Protein AF-A0AAQ4EH30-F1 (afdb_monomer_lite)

InterPro domains:
  IPR012674 Calycin [G3DSA:2.40.128.20] (1-151)
  IPR012674 Calycin [SSF50814] (2-138)

Organism: Amblyomma americanum (NCBI:txid6943)

Sequence (152 aa):
MWYVVQRTASLYNDSLSCTSYNVRHKDGVVYEVELDYMDKITLLYLALFMIACSPGRKSMVKKILRIVEDSDHPAQFYFADQDDQRVATSFLGTDYKNWNVVYGYIFGGVPAYGVGSRTPVLDLKYLEEANQVLKKNDVYGTMQNCPPRQTK

pLDDT: mean 74.12, std 14.38, range [33.09, 94.56]

Structure (mmCIF, N/CA/C/O backbone):
data_AF-A0AAQ4EH30-F1
#
_entry.id   AF-A0AAQ4EH30-F1
#
loop_
_atom_site.group_PDB
_atom_site.id
_atom_site.type_symbol
_atom_site.label_atom_id
_atom_site.label_alt_id
_atom_site.label_comp_id
_atom_site.label_asym_id
_atom_site.label_entity_id
_atom_site.label_seq_id
_atom_site.pdbx_PDB_ins_code
_atom_site.Cartn_x
_atom_site.Cartn_y
_atom_site.Cartn_z
_atom_site.occupancy
_atom_site.B_iso_or_equiv
_atom_site.auth_seq_id
_atom_site.auth_comp_id
_atom_site.auth_asym_id
_atom_site.auth_atom_id
_atom_site.pdbx_PDB_model_num
ATOM 1 N N . MET A 1 1 ? -8.034 6.401 7.115 1.00 85.12 1 MET A N 1
ATOM 2 C CA . MET A 1 1 ? -6.776 6.859 6.491 1.00 85.12 1 MET A CA 1
ATOM 3 C C . MET A 1 1 ? -5.697 5.792 6.618 1.00 85.12 1 MET A C 1
ATOM 5 O O . MET A 1 1 ? -5.664 5.087 7.625 1.00 85.12 1 MET A O 1
ATOM 9 N N . TRP A 1 2 ? -4.875 5.670 5.583 1.00 88.38 2 TRP A N 1
ATOM 10 C CA . TRP A 1 2 ? -3.744 4.760 5.433 1.00 88.38 2 TRP A CA 1
ATOM 11 C C . TRP A 1 2 ? -2.593 5.504 4.745 1.00 88.38 2 TRP A C 1
ATOM 13 O O . TRP A 1 2 ? -2.836 6.407 3.950 1.00 88.38 2 TRP A O 1
ATOM 23 N N . TYR A 1 3 ? -1.356 5.120 5.032 1.00 86.38 3 TYR A N 1
ATOM 24 C CA . TYR A 1 3 ? -0.126 5.691 4.487 1.00 86.38 3 TYR A CA 1
ATOM 25 C C . TYR A 1 3 ? 0.614 4.626 3.696 1.00 86.38 3 TYR A C 1
ATOM 27 O O . TYR A 1 3 ? 0.855 3.547 4.229 1.00 86.38 3 TYR A O 1
ATOM 35 N N . VAL A 1 4 ? 1.009 4.921 2.460 1.00 86.88 4 VAL A N 1
ATOM 36 C CA . VAL A 1 4 ? 1.903 4.043 1.699 1.00 86.88 4 VAL A CA 1
ATOM 37 C C . VAL A 1 4 ? 3.318 4.294 2.202 1.00 86.88 4 VAL A C 1
ATOM 39 O O . VAL A 1 4 ? 3.939 5.305 1.871 1.00 86.88 4 VAL A O 1
ATOM 42 N N . VAL A 1 5 ? 3.808 3.401 3.059 1.00 85.44 5 VAL A N 1
ATOM 43 C CA . VAL A 1 5 ? 5.124 3.549 3.696 1.00 85.44 5 VAL A CA 1
ATOM 44 C C . VAL A 1 5 ? 6.240 2.977 2.835 1.00 85.44 5 VAL A C 1
ATOM 46 O O . VAL A 1 5 ? 7.372 3.441 2.933 1.00 85.44 5 VAL A O 1
ATOM 49 N N . GLN A 1 6 ? 5.910 2.006 1.983 1.00 86.56 6 GLN A N 1
ATOM 50 C CA . GLN A 1 6 ? 6.846 1.263 1.151 1.00 86.56 6 GLN A CA 1
ATOM 51 C C . GLN A 1 6 ? 6.187 0.853 -0.166 1.00 86.56 6 GLN A C 1
ATOM 53 O O . GLN A 1 6 ? 4.992 0.553 -0.190 1.00 86.56 6 GLN A O 1
ATOM 58 N N . ARG A 1 7 ? 6.966 0.819 -1.253 1.00 85.19 7 ARG A N 1
ATOM 59 C CA . ARG A 1 7 ? 6.549 0.250 -2.543 1.00 85.19 7 ARG A CA 1
ATOM 60 C C . ARG A 1 7 ? 7.729 -0.248 -3.377 1.00 85.19 7 ARG A C 1
ATOM 62 O O . ARG A 1 7 ? 8.851 0.222 -3.179 1.00 85.19 7 ARG A O 1
ATOM 69 N N . THR A 1 8 ? 7.461 -1.156 -4.316 1.00 84.94 8 THR A N 1
ATOM 70 C CA . THR A 1 8 ? 8.464 -1.697 -5.257 1.00 84.94 8 THR A CA 1
ATOM 71 C C . THR A 1 8 ? 8.574 -0.898 -6.551 1.00 84.94 8 THR A C 1
ATOM 73 O O . THR A 1 8 ? 9.665 -0.755 -7.091 1.00 84.94 8 THR A O 1
ATOM 76 N N . ALA A 1 9 ? 7.457 -0.370 -7.045 1.00 79.44 9 ALA A N 1
ATOM 77 C CA . ALA A 1 9 ? 7.382 0.410 -8.272 1.00 79.44 9 ALA A CA 1
ATOM 78 C C . ALA A 1 9 ? 6.319 1.504 -8.135 1.00 79.44 9 ALA A C 1
ATOM 80 O O . ALA A 1 9 ? 5.427 1.432 -7.281 1.00 79.44 9 ALA A O 1
ATOM 81 N N . SER A 1 10 ? 6.414 2.538 -8.965 1.00 74.19 10 SER A N 1
ATOM 82 C CA . SER A 1 10 ? 5.361 3.541 -9.072 1.00 74.19 10 SER A CA 1
ATOM 83 C C . SER A 1 10 ? 4.201 2.965 -9.881 1.00 74.19 10 SER A C 1
ATOM 85 O O . SER A 1 10 ? 4.397 2.502 -10.998 1.00 74.19 10 SER A O 1
ATOM 87 N N . LEU A 1 11 ? 2.986 3.010 -9.329 1.00 67.31 11 LEU A N 1
ATOM 88 C CA . LEU A 1 11 ? 1.781 2.640 -10.080 1.00 67.31 11 LEU A CA 1
ATOM 89 C C . LEU A 1 11 ? 1.419 3.709 -11.114 1.00 67.31 11 LEU A C 1
ATOM 91 O O . LEU A 1 11 ? 1.054 3.378 -12.227 1.00 67.31 11 LEU A O 1
ATOM 95 N N . TYR A 1 12 ? 1.567 4.987 -10.771 1.00 65.56 12 TYR A N 1
ATOM 96 C CA . TYR A 1 12 ? 1.352 6.114 -11.682 1.00 65.56 12 TYR A CA 1
ATOM 97 C C . TYR A 1 12 ? 2.685 6.732 -12.098 1.00 65.56 12 TYR A C 1
ATOM 99 O O . TYR A 1 12 ? 3.700 6.453 -11.469 1.00 65.56 12 TYR A O 1
ATOM 107 N N . ASN A 1 13 ? 2.668 7.608 -13.108 1.00 59.31 13 ASN A N 1
ATOM 108 C CA . ASN A 1 13 ? 3.841 8.285 -13.671 1.00 59.31 13 ASN A CA 1
ATOM 109 C C . ASN A 1 13 ? 4.724 8.945 -12.581 1.00 59.31 13 ASN A C 1
ATOM 111 O O . ASN A 1 13 ? 4.454 10.063 -12.142 1.00 59.31 13 ASN A O 1
ATOM 115 N N . ASP A 1 14 ? 5.715 8.181 -12.102 1.00 52.62 14 ASP A N 1
ATOM 116 C CA . ASP A 1 14 ? 6.917 8.395 -11.271 1.00 52.62 14 ASP A CA 1
ATOM 117 C C . ASP A 1 14 ? 7.074 9.615 -10.348 1.00 52.62 14 ASP A C 1
ATOM 119 O O . ASP A 1 14 ? 8.185 9.958 -9.943 1.00 52.62 14 ASP A O 1
ATOM 123 N N . SER A 1 15 ? 6.006 10.310 -9.983 1.00 56.25 15 SER A N 1
ATOM 124 C CA . SER A 1 15 ? 6.098 11.614 -9.316 1.00 56.25 15 SER A CA 1
ATOM 125 C C . SER A 1 15 ? 5.420 11.698 -7.967 1.00 56.25 15 SER A C 1
ATOM 127 O O . SER A 1 15 ? 5.554 12.715 -7.293 1.00 56.25 15 SER A O 1
ATOM 129 N N . LEU A 1 16 ? 4.757 10.623 -7.549 1.00 62.59 16 LEU A N 1
ATOM 130 C CA . LEU A 1 16 ? 3.958 10.633 -6.338 1.00 62.59 16 LEU A CA 1
ATOM 131 C C . LEU A 1 16 ? 4.811 10.168 -5.166 1.00 62.59 16 LEU A C 1
ATOM 133 O O . LEU A 1 16 ? 5.182 8.993 -5.092 1.00 62.59 16 LEU A O 1
ATOM 137 N N . SER A 1 17 ? 5.125 11.085 -4.261 1.00 66.62 17 SER A N 1
ATOM 138 C CA . SER A 1 17 ? 5.726 10.795 -2.960 1.00 66.62 17 SER A CA 1
ATOM 139 C C . SER A 1 17 ? 4.708 11.056 -1.852 1.00 66.62 17 SER A C 1
ATOM 141 O O . SER A 1 17 ? 3.720 11.771 -2.047 1.00 66.62 17 SER A O 1
ATOM 143 N N . CYS A 1 18 ? 4.943 10.467 -0.676 1.00 71.56 18 CYS A N 1
ATOM 144 C CA . CYS A 1 18 ? 4.148 10.739 0.522 1.00 71.56 18 CYS A CA 1
ATOM 145 C C . CYS A 1 18 ? 2.648 10.452 0.315 1.00 71.56 18 CYS A C 1
ATOM 147 O O . CYS A 1 18 ? 1.789 11.239 0.706 1.00 71.56 18 CYS A O 1
ATOM 149 N N . THR A 1 19 ? 2.347 9.324 -0.334 1.00 77.62 19 THR A N 1
ATOM 150 C CA . THR A 1 19 ? 0.978 8.923 -0.656 1.00 77.62 19 THR A CA 1
ATOM 151 C C . THR A 1 19 ? 0.248 8.442 0.593 1.00 77.62 19 THR A C 1
ATOM 153 O O . THR A 1 19 ? 0.687 7.517 1.278 1.00 77.62 19 THR A O 1
ATOM 156 N N . SER A 1 20 ? -0.910 9.029 0.855 1.00 83.69 20 SER A N 1
ATOM 157 C CA . SER A 1 20 ? -1.903 8.499 1.779 1.00 83.69 20 SER A CA 1
ATOM 158 C C . SER A 1 20 ? -3.210 8.259 1.051 1.00 83.69 20 SER A C 1
ATOM 160 O O . SER A 1 20 ? -3.472 8.845 0.005 1.00 83.69 20 SER A O 1
ATOM 162 N N . TYR A 1 21 ? -4.035 7.382 1.597 1.00 83.81 21 TYR A N 1
ATOM 163 C CA . TYR A 1 21 ? -5.334 7.104 1.027 1.00 83.81 21 TYR A CA 1
ATOM 164 C C . TYR A 1 21 ? -6.395 6.915 2.095 1.00 83.81 21 TYR A C 1
ATOM 166 O O . TYR A 1 21 ? -6.135 6.494 3.231 1.00 83.81 21 TYR A O 1
ATOM 174 N N . ASN A 1 22 ? -7.625 7.238 1.730 1.00 84.94 22 ASN A N 1
ATOM 175 C CA . ASN A 1 22 ? -8.790 6.982 2.544 1.00 84.94 22 ASN A CA 1
ATOM 176 C C . ASN A 1 22 ? -9.830 6.240 1.722 1.00 84.94 22 ASN A C 1
ATOM 178 O O . ASN A 1 22 ? -10.126 6.626 0.599 1.00 84.94 22 ASN A O 1
ATOM 182 N N . VAL A 1 23 ? -10.380 5.181 2.300 1.00 80.69 23 VAL A N 1
ATOM 183 C CA . VAL A 1 23 ? -11.409 4.370 1.659 1.00 80.69 23 VAL A CA 1
ATOM 184 C C . VAL A 1 23 ? -12.733 4.732 2.309 1.00 80.69 23 VAL A C 1
ATOM 186 O O . VAL A 1 23 ? -12.849 4.681 3.536 1.00 80.69 23 VAL A O 1
ATOM 189 N N . ARG A 1 24 ? -13.715 5.128 1.503 1.00 82.44 24 ARG A N 1
ATOM 190 C CA . ARG A 1 24 ? -15.072 5.448 1.945 1.00 82.44 24 ARG A CA 1
ATOM 191 C C . ARG A 1 24 ? -16.053 4.512 1.255 1.00 82.44 24 ARG A C 1
ATOM 193 O O . ARG A 1 24 ? -15.920 4.228 0.070 1.00 82.44 24 ARG A O 1
ATOM 200 N N . HIS A 1 25 ? -17.033 4.034 2.009 1.00 78.56 25 HIS A N 1
ATOM 201 C CA . HIS A 1 25 ? -18.158 3.293 1.452 1.00 78.56 25 HIS A CA 1
ATOM 202 C C . HIS A 1 25 ? -19.239 4.283 1.010 1.00 78.56 25 HIS A C 1
ATOM 204 O O . HIS A 1 25 ? -19.520 5.237 1.740 1.00 78.56 25 HIS A O 1
ATOM 210 N N . LYS A 1 26 ? -19.829 4.068 -0.166 1.00 72.00 26 LYS A N 1
ATOM 211 C CA . LYS A 1 26 ? -20.913 4.889 -0.708 1.00 72.00 26 LYS A CA 1
ATOM 212 C C . LYS A 1 26 ? -22.022 3.976 -1.213 1.00 72.00 26 LYS A C 1
ATOM 214 O O . LYS A 1 26 ? -21.750 2.936 -1.803 1.00 72.00 26 LYS A O 1
ATOM 219 N N . ASP A 1 27 ? -23.266 4.342 -0.935 1.00 67.06 27 ASP A N 1
ATOM 220 C CA . ASP A 1 27 ? -24.411 3.478 -1.213 1.00 67.06 27 ASP A CA 1
ATOM 221 C C . ASP A 1 27 ? -24.573 3.202 -2.714 1.00 67.06 27 ASP A C 1
ATOM 223 O O . ASP A 1 27 ? -24.531 4.113 -3.543 1.00 67.06 27 ASP A O 1
ATOM 227 N N . GLY A 1 28 ? -24.763 1.926 -3.056 1.00 66.19 28 GLY A N 1
ATOM 228 C CA . GLY A 1 28 ? -25.070 1.458 -4.411 1.00 66.19 28 GLY A CA 1
ATOM 229 C C . GLY A 1 28 ? -23.884 1.355 -5.375 1.00 66.19 28 GLY A C 1
ATOM 230 O O . GLY A 1 28 ? -24.012 0.677 -6.390 1.00 66.19 28 GLY A O 1
ATOM 231 N N . VAL A 1 29 ? -22.731 1.961 -5.070 1.00 56.19 29 VAL A N 1
ATOM 232 C CA . VAL A 1 29 ? -21.492 1.785 -5.840 1.00 56.19 29 VAL A CA 1
ATOM 233 C C . VAL A 1 29 ? -20.313 1.723 -4.876 1.00 56.19 29 VAL A C 1
ATOM 235 O O . VAL A 1 29 ? -19.995 2.689 -4.192 1.00 56.19 29 VAL A O 1
ATOM 238 N N . VAL A 1 30 ? -19.705 0.545 -4.848 1.00 62.78 30 VAL A N 1
ATOM 239 C CA . VAL A 1 30 ? -18.282 0.254 -4.736 1.00 62.78 30 VAL A CA 1
ATOM 240 C C . VAL A 1 30 ? -17.357 1.370 -4.201 1.00 62.78 30 VAL A C 1
ATOM 242 O O . VAL A 1 30 ? -17.286 2.474 -4.733 1.00 62.78 30 VAL A O 1
ATOM 245 N N . TYR A 1 31 ? -16.605 1.031 -3.151 1.00 71.00 31 TYR A N 1
ATOM 246 C CA . TYR A 1 31 ? -15.680 1.887 -2.401 1.00 71.00 31 TYR A CA 1
ATOM 247 C C . TYR A 1 31 ? -15.028 3.039 -3.198 1.00 71.00 31 TYR A C 1
ATOM 249 O O . TYR A 1 31 ? -14.370 2.831 -4.218 1.00 71.00 31 TYR A O 1
ATOM 257 N N . GLU A 1 32 ? -15.130 4.259 -2.668 1.00 75.56 32 GLU A N 1
ATOM 258 C CA . GLU A 1 32 ? -14.378 5.418 -3.151 1.00 75.56 32 GLU A CA 1
ATOM 259 C C . GLU A 1 32 ? -13.039 5.491 -2.407 1.00 75.56 32 GLU A C 1
ATOM 261 O O . GLU A 1 32 ? -12.994 5.580 -1.176 1.00 75.56 32 GLU A O 1
ATOM 266 N N . VAL A 1 33 ? -11.934 5.467 -3.150 1.00 77.81 33 VAL A N 1
ATOM 267 C CA . VAL A 1 33 ? -10.588 5.670 -2.612 1.00 77.81 33 VAL A CA 1
ATOM 268 C C . VAL A 1 33 ? -10.135 7.083 -2.940 1.00 77.81 33 VAL A C 1
ATOM 270 O O . VAL A 1 33 ? -9.854 7.414 -4.088 1.00 77.81 33 VAL A O 1
ATOM 273 N N . GLU A 1 34 ? -10.060 7.919 -1.912 1.00 79.88 34 GLU A N 1
ATOM 274 C CA . GLU A 1 34 ? -9.450 9.243 -1.970 1.00 79.88 34 GLU A CA 1
ATOM 275 C C . GLU A 1 34 ? -7.943 9.074 -1.768 1.00 79.88 34 GLU A C 1
ATOM 277 O O . GLU A 1 34 ? -7.501 8.697 -0.683 1.00 79.88 34 GLU A O 1
ATOM 282 N N . LEU A 1 35 ? -7.161 9.304 -2.819 1.00 77.81 35 LEU A N 1
ATOM 283 C CA . LEU A 1 35 ? -5.706 9.361 -2.770 1.00 77.81 35 LEU A CA 1
ATOM 284 C C . LEU A 1 35 ? -5.268 10.807 -2.554 1.00 77.81 35 LEU A C 1
ATOM 286 O O . LEU A 1 35 ? -5.637 11.689 -3.329 1.00 77.81 35 LEU A O 1
ATOM 290 N N . ASP A 1 36 ? -4.425 11.008 -1.552 1.00 77.06 36 ASP A N 1
ATOM 291 C CA . ASP A 1 36 ? -3.705 12.246 -1.296 1.00 77.06 36 ASP A CA 1
ATOM 292 C C . ASP A 1 36 ? -2.215 11.991 -1.544 1.00 77.06 36 ASP A C 1
ATOM 294 O O . ASP A 1 36 ? -1.622 11.084 -0.953 1.00 77.06 36 ASP A O 1
ATOM 298 N N . TYR A 1 37 ? -1.588 12.780 -2.410 1.00 74.38 37 TYR A N 1
ATOM 299 C CA . TYR A 1 37 ? -0.155 12.668 -2.685 1.00 74.38 37 TYR A CA 1
ATOM 300 C C . TYR A 1 37 ? 0.475 14.023 -2.987 1.00 74.38 37 TYR A C 1
ATOM 302 O O . TYR A 1 37 ? -0.208 14.981 -3.346 1.00 74.38 37 TYR A O 1
ATOM 310 N N . MET A 1 38 ? 1.799 14.093 -2.861 1.00 68.81 38 MET A N 1
ATOM 311 C CA . MET A 1 38 ? 2.576 15.263 -3.253 1.00 68.81 38 MET A CA 1
ATOM 312 C C . MET A 1 38 ? 3.116 15.121 -4.675 1.00 68.81 38 MET A C 1
ATOM 314 O O . MET A 1 38 ? 3.606 14.055 -5.051 1.00 68.81 38 MET A O 1
ATOM 318 N N . ASP A 1 39 ? 3.046 16.205 -5.448 1.00 67.50 39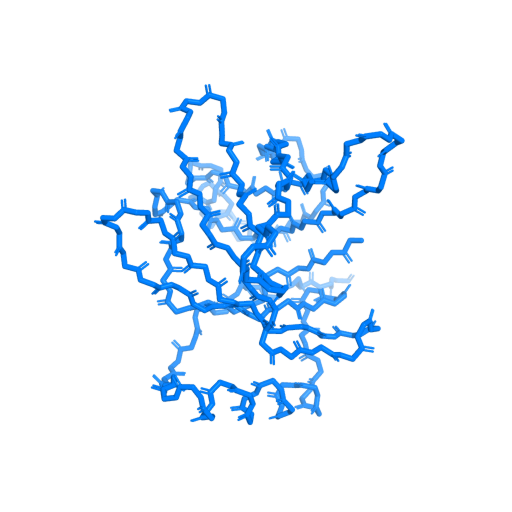 ASP A N 1
ATOM 319 C CA . ASP A 1 39 ? 3.688 16.296 -6.759 1.00 67.50 39 ASP A CA 1
ATOM 320 C C . ASP A 1 39 ? 5.212 16.537 -6.646 1.00 67.50 39 ASP A C 1
ATOM 322 O O . ASP A 1 39 ? 5.733 16.972 -5.611 1.00 67.50 39 ASP A O 1
ATOM 326 N N . LYS A 1 40 ? 5.936 16.274 -7.744 1.00 64.81 40 LYS A N 1
ATOM 327 C CA . LYS A 1 40 ? 7.402 16.411 -7.841 1.00 64.81 40 LYS A CA 1
ATOM 328 C C . LYS A 1 40 ? 7.918 17.820 -7.559 1.00 64.81 40 LYS A C 1
ATOM 330 O O . LYS A 1 40 ? 8.981 17.949 -6.959 1.00 64.81 40 LYS A O 1
ATOM 335 N N . ILE A 1 41 ? 7.221 18.856 -8.019 1.00 67.19 41 ILE A N 1
ATOM 336 C CA . ILE A 1 41 ? 7.676 20.248 -7.895 1.00 67.19 41 ILE A CA 1
ATOM 337 C C . ILE A 1 41 ? 7.621 20.650 -6.426 1.00 67.19 41 ILE A C 1
ATOM 339 O O . ILE A 1 41 ? 8.595 21.166 -5.876 1.00 67.19 41 ILE A O 1
ATOM 343 N N . THR A 1 42 ? 6.511 20.325 -5.770 1.00 65.56 42 THR A N 1
ATOM 344 C CA . THR A 1 42 ? 6.342 20.550 -4.342 1.00 65.56 42 THR A CA 1
ATOM 345 C C . THR A 1 42 ? 7.357 19.728 -3.545 1.00 65.56 42 THR A C 1
ATOM 347 O O . THR A 1 42 ? 7.981 20.266 -2.632 1.00 65.56 42 THR A O 1
ATOM 350 N N . LEU A 1 43 ? 7.592 18.456 -3.894 1.00 64.44 43 LEU A N 1
ATOM 351 C CA . LEU A 1 43 ? 8.608 17.634 -3.225 1.00 64.44 43 LEU A CA 1
ATOM 352 C C . LEU A 1 43 ? 10.020 18.215 -3.380 1.00 64.44 43 LEU A C 1
ATOM 354 O O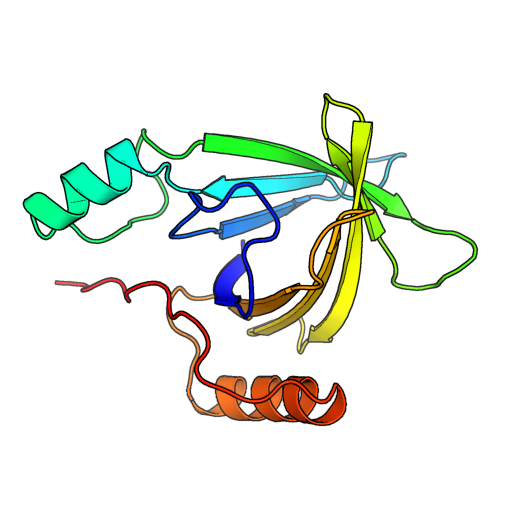 . LEU A 1 43 ? 10.743 18.290 -2.391 1.00 64.44 43 LEU A O 1
ATOM 358 N N . LEU A 1 44 ? 10.406 18.636 -4.588 1.00 65.81 44 LEU A N 1
ATOM 359 C CA . LEU A 1 44 ? 11.711 19.245 -4.852 1.00 65.81 44 LEU A CA 1
ATOM 360 C C . LEU A 1 44 ? 11.897 20.512 -4.013 1.00 65.81 44 LEU A C 1
ATOM 362 O O . LEU A 1 44 ? 12.939 20.692 -3.388 1.00 65.81 44 LEU A O 1
ATOM 366 N N . TYR A 1 45 ? 10.864 21.351 -3.947 1.00 65.62 45 TYR A N 1
ATOM 367 C CA . TYR A 1 45 ? 10.867 22.543 -3.111 1.00 65.62 45 TYR A CA 1
ATOM 368 C C . TYR A 1 45 ? 11.040 22.174 -1.633 1.00 65.62 45 TYR A C 1
ATOM 370 O O . TYR A 1 45 ? 11.950 22.660 -0.973 1.00 65.62 45 TYR A O 1
ATOM 378 N N . LEU A 1 46 ? 10.238 21.247 -1.105 1.00 65.62 46 LEU A N 1
ATOM 379 C CA . LEU A 1 46 ? 10.372 20.812 0.285 1.00 65.62 46 LEU A CA 1
ATOM 380 C C . LEU A 1 46 ? 11.751 20.211 0.594 1.00 65.62 46 LEU A C 1
ATOM 382 O O . LEU A 1 46 ? 12.297 20.490 1.659 1.00 65.62 46 LEU A O 1
ATOM 386 N N . ALA A 1 47 ? 12.318 19.422 -0.322 1.00 65.00 47 ALA A N 1
ATOM 387 C CA . ALA A 1 47 ? 13.643 18.829 -0.170 1.00 65.00 47 ALA A CA 1
ATOM 388 C C . ALA A 1 47 ? 14.738 19.903 -0.090 1.00 65.00 47 ALA A C 1
ATOM 390 O O . ALA A 1 47 ? 15.591 19.829 0.793 1.00 65.00 47 ALA A O 1
ATOM 391 N N . LEU A 1 48 ? 14.668 20.935 -0.940 1.00 66.75 48 LEU A N 1
ATOM 392 C CA . LEU A 1 48 ? 15.589 22.078 -0.904 1.00 66.75 48 LEU A CA 1
ATOM 393 C C . LEU A 1 48 ? 15.537 22.835 0.430 1.00 66.75 48 LEU A C 1
ATOM 395 O O . LEU A 1 48 ? 16.557 23.343 0.886 1.00 66.75 48 LEU A O 1
ATOM 399 N N . PHE A 1 49 ? 14.372 22.877 1.076 1.00 66.06 49 PHE A N 1
ATOM 400 C CA . PHE A 1 49 ? 14.180 23.572 2.351 1.00 66.06 49 PHE A CA 1
ATOM 401 C C . PHE A 1 49 ? 14.190 22.641 3.579 1.00 66.06 49 PHE A C 1
ATOM 403 O O . PHE A 1 49 ? 13.862 23.083 4.679 1.00 66.06 49 PHE A O 1
ATOM 410 N N . MET A 1 50 ? 14.557 21.360 3.419 1.00 57.59 50 MET A N 1
ATOM 411 C CA . MET A 1 50 ? 14.505 20.327 4.472 1.00 57.59 50 MET A CA 1
ATOM 412 C C . MET A 1 50 ? 13.156 20.246 5.208 1.00 57.59 50 MET A C 1
ATOM 414 O O . MET A 1 50 ? 13.076 19.949 6.402 1.00 57.59 50 MET A O 1
ATOM 418 N N . ILE A 1 51 ? 12.062 20.513 4.501 1.00 60.19 51 ILE A N 1
ATOM 419 C CA . ILE A 1 51 ? 10.726 20.500 5.077 1.00 60.19 51 ILE A CA 1
ATOM 420 C C . ILE A 1 51 ? 10.135 19.094 4.913 1.00 60.19 51 ILE A C 1
ATOM 422 O O . ILE A 1 51 ? 9.934 18.616 3.802 1.00 60.19 51 ILE A O 1
ATOM 426 N N . ALA A 1 52 ? 9.780 18.436 6.017 1.00 56.69 52 ALA A N 1
ATOM 427 C CA . ALA A 1 52 ? 9.151 17.114 5.968 1.00 56.69 52 ALA A CA 1
ATOM 428 C C . ALA A 1 52 ? 7.792 17.135 5.234 1.00 56.69 52 ALA A C 1
ATOM 430 O O . ALA A 1 52 ? 7.049 18.122 5.322 1.00 56.69 52 ALA A O 1
ATOM 431 N N . CYS A 1 53 ? 7.450 16.035 4.554 1.00 55.44 53 CYS A N 1
ATOM 432 C CA . CYS A 1 53 ? 6.099 15.773 4.052 1.00 55.44 53 CYS A CA 1
ATOM 433 C C . CYS A 1 53 ? 5.107 15.698 5.221 1.00 55.44 53 CYS A C 1
ATOM 435 O O . CYS A 1 53 ? 5.304 14.912 6.149 1.00 55.44 53 CYS A O 1
ATOM 437 N N . SER A 1 54 ? 4.019 16.469 5.157 1.00 53.88 54 SER A N 1
ATOM 438 C CA . SER A 1 54 ? 2.958 16.439 6.170 1.00 53.88 54 SER A CA 1
ATOM 439 C C . SER A 1 54 ? 1.581 16.329 5.512 1.00 53.88 54 SER A C 1
ATOM 441 O O . SER A 1 54 ? 1.267 17.170 4.662 1.00 53.88 54 SER A O 1
ATOM 443 N N . PRO A 1 55 ? 0.732 15.374 5.939 1.00 48.25 55 PRO A N 1
ATOM 444 C CA . PRO A 1 55 ? -0.676 15.341 5.557 1.00 48.25 55 PRO A CA 1
ATOM 445 C C . PRO A 1 55 ? -1.369 16.643 5.972 1.00 48.25 55 PRO A C 1
ATOM 447 O O . PRO A 1 55 ? -1.135 17.149 7.070 1.00 48.25 55 PRO A O 1
ATOM 450 N N . GLY A 1 56 ? -2.206 17.193 5.093 1.00 48.25 56 GLY A N 1
ATOM 451 C CA . GLY A 1 56 ? -2.957 18.431 5.336 1.00 48.25 56 GLY A CA 1
ATOM 452 C C . GLY A 1 56 ? -2.306 19.716 4.811 1.00 48.25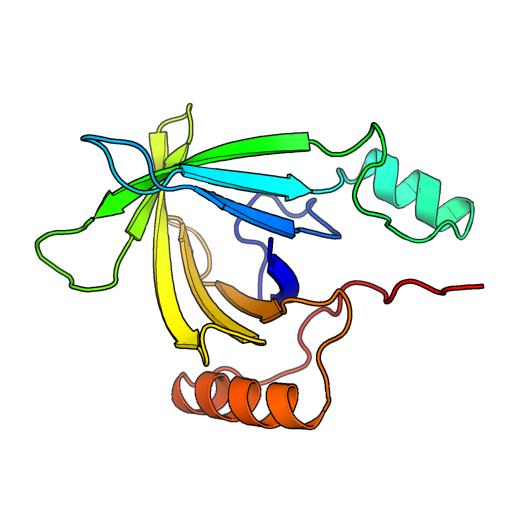 56 GLY A C 1
ATOM 453 O O . GLY A 1 56 ? -2.854 20.798 5.016 1.00 48.25 56 GLY A O 1
ATOM 454 N N . ARG A 1 57 ? -1.167 19.644 4.104 1.00 56.97 57 ARG A N 1
ATOM 455 C CA . ARG A 1 57 ? -0.654 20.806 3.357 1.00 56.97 57 ARG A CA 1
ATOM 456 C C . ARG A 1 57 ? -1.442 21.033 2.065 1.00 56.97 57 ARG A C 1
ATOM 458 O O . ARG A 1 57 ? -1.833 20.086 1.396 1.00 56.97 57 ARG A O 1
ATOM 465 N N . LYS A 1 58 ? -1.598 22.307 1.683 1.00 51.53 58 LYS A N 1
ATOM 466 C CA . LYS A 1 58 ? -2.340 22.781 0.492 1.00 51.53 58 LYS A CA 1
ATOM 467 C C . LYS A 1 58 ? -1.804 22.290 -0.867 1.00 51.53 58 LYS A C 1
ATOM 469 O O . LYS A 1 58 ? -2.412 22.597 -1.881 1.00 51.53 58 LYS A O 1
ATOM 474 N N . SER A 1 59 ? -0.706 21.539 -0.888 1.00 56.94 59 SER A N 1
ATOM 475 C CA . SER A 1 59 ? -0.070 21.008 -2.102 1.00 56.94 59 SER A CA 1
ATOM 476 C C . SER A 1 59 ? -0.304 19.505 -2.296 1.00 56.94 59 SER A C 1
ATOM 478 O O . SER A 1 59 ? 0.478 18.844 -2.973 1.00 56.94 59 SER A O 1
ATOM 480 N N . MET A 1 60 ? -1.330 18.941 -1.651 1.00 62.31 60 MET A N 1
ATOM 481 C CA . MET A 1 60 ? -1.739 17.564 -1.920 1.00 62.31 60 MET A CA 1
ATOM 482 C C . MET A 1 60 ? -2.722 17.541 -3.085 1.00 62.31 60 MET A C 1
ATOM 484 O O . MET A 1 60 ? -3.746 18.227 -3.060 1.00 62.31 60 MET A O 1
ATOM 488 N N . VAL A 1 61 ? -2.399 16.751 -4.102 1.00 68.38 61 VAL A N 1
ATOM 489 C CA . VAL A 1 61 ? -3.316 16.462 -5.201 1.00 68.38 61 VAL A CA 1
ATOM 490 C C . VAL A 1 61 ? -4.270 15.374 -4.731 1.00 68.38 61 VAL A C 1
ATOM 492 O O . VAL A 1 61 ? -3.838 14.364 -4.172 1.00 68.38 61 VAL A O 1
ATOM 495 N N . LYS A 1 62 ? -5.565 15.602 -4.956 1.00 72.06 62 LYS A N 1
ATOM 496 C CA . LYS A 1 62 ? -6.631 14.663 -4.615 1.00 72.06 62 LYS A CA 1
ATOM 497 C C . LYS A 1 62 ? -7.072 13.900 -5.846 1.00 72.06 62 LYS A C 1
ATOM 499 O O . LYS A 1 62 ? -7.435 14.515 -6.846 1.00 72.06 62 LYS A O 1
ATOM 504 N N . LYS A 1 63 ? -7.108 12.576 -5.744 1.00 73.88 63 LYS A N 1
ATOM 505 C CA . LYS A 1 63 ? -7.656 11.704 -6.784 1.00 73.88 63 LYS A CA 1
ATOM 506 C C . LYS A 1 63 ? -8.699 10.779 -6.179 1.00 73.88 63 LYS A C 1
ATOM 508 O O . LYS A 1 63 ? -8.442 10.161 -5.153 1.00 73.88 63 LYS A O 1
ATOM 513 N N . ILE A 1 64 ? -9.869 10.700 -6.804 1.00 74.12 64 ILE A N 1
ATOM 514 C CA . ILE A 1 64 ? -10.940 9.796 -6.381 1.00 74.12 64 ILE A CA 1
ATOM 515 C C . ILE A 1 64 ? -10.941 8.621 -7.343 1.00 74.12 64 ILE A C 1
ATOM 517 O O . ILE A 1 64 ? -11.208 8.796 -8.528 1.00 74.12 64 ILE A O 1
ATOM 521 N N . LEU A 1 65 ? -10.655 7.436 -6.823 1.00 72.88 65 LEU A N 1
ATOM 522 C CA . LEU A 1 65 ? -10.784 6.195 -7.562 1.00 72.88 65 LEU A CA 1
ATOM 523 C C . LEU A 1 65 ? -12.069 5.502 -7.130 1.00 72.88 65 LEU A C 1
ATOM 525 O O . LEU A 1 65 ? -12.321 5.344 -5.935 1.00 72.88 65 LEU A O 1
ATOM 529 N N . ARG A 1 66 ? -12.877 5.082 -8.098 1.00 73.00 66 ARG A N 1
ATOM 530 C CA . ARG A 1 66 ? -14.021 4.212 -7.832 1.00 73.00 66 ARG A CA 1
ATOM 531 C C . ARG A 1 66 ? -13.551 2.788 -8.002 1.00 73.00 66 ARG A C 1
ATOM 533 O O . ARG A 1 66 ? -13.011 2.452 -9.055 1.00 73.00 66 ARG A O 1
ATOM 540 N N . ILE A 1 67 ? -13.714 1.995 -6.957 1.00 70.06 67 ILE A N 1
ATOM 541 C CA . ILE A 1 67 ? -13.506 0.563 -7.064 1.00 70.06 67 ILE A CA 1
ATOM 542 C C . ILE A 1 67 ? -14.639 0.011 -7.944 1.00 70.06 67 ILE A C 1
ATOM 544 O O . ILE A 1 67 ? -15.726 0.568 -7.970 1.00 70.06 67 ILE A O 1
ATOM 548 N N . VAL A 1 68 ? -14.407 -1.044 -8.708 1.00 70.31 68 VAL A N 1
ATOM 549 C CA . VAL A 1 68 ? -15.451 -1.905 -9.277 1.00 70.31 68 VAL A CA 1
ATOM 550 C C . VAL A 1 68 ? -15.039 -3.315 -8.889 1.00 70.31 68 VAL A C 1
ATOM 552 O O . VAL A 1 68 ? -13.893 -3.696 -9.134 1.00 70.31 68 VAL A O 1
ATOM 555 N N . GLU A 1 69 ? -15.908 -4.028 -8.175 1.00 64.81 69 GLU A N 1
ATOM 556 C CA . GLU A 1 69 ? -15.631 -5.410 -7.787 1.00 64.81 69 GLU A CA 1
ATOM 557 C C . GLU A 1 69 ? -15.624 -6.268 -9.049 1.00 64.81 69 GLU A C 1
ATOM 559 O O . GLU A 1 69 ? -16.554 -6.196 -9.856 1.00 64.81 69 GLU A O 1
ATOM 564 N N . ASP A 1 70 ? -14.549 -7.028 -9.240 1.00 66.25 70 ASP A N 1
ATOM 565 C CA . ASP A 1 70 ? -14.526 -8.060 -10.262 1.00 66.25 70 ASP A CA 1
ATOM 566 C C . ASP A 1 70 ? -15.327 -9.259 -9.749 1.00 66.25 70 ASP A C 1
ATOM 568 O O . ASP A 1 70 ? -14.911 -9.936 -8.807 1.00 66.25 70 ASP A O 1
ATOM 572 N N . SER A 1 71 ? -16.488 -9.517 -10.352 1.00 66.56 71 SER A N 1
ATOM 573 C CA . SER A 1 71 ? -17.318 -10.667 -9.987 1.00 66.56 71 SER A CA 1
ATOM 574 C C . SER A 1 71 ? -16.623 -12.004 -10.248 1.00 66.56 71 SER A C 1
ATOM 576 O O . SER A 1 71 ? -16.981 -12.998 -9.616 1.00 66.56 71 SER A O 1
ATOM 578 N N . ASP A 1 72 ? -15.638 -12.029 -11.150 1.00 68.38 72 ASP A N 1
ATOM 579 C CA . ASP A 1 72 ? -14.945 -13.246 -11.567 1.00 68.38 72 ASP A CA 1
ATOM 580 C C . ASP A 1 72 ? -13.707 -13.536 -10.696 1.00 68.38 72 ASP A C 1
ATOM 582 O O . ASP A 1 72 ? -13.283 -14.689 -10.583 1.00 68.38 72 ASP A O 1
ATOM 586 N N . HIS A 1 73 ? -13.162 -12.520 -10.013 1.00 65.50 73 HIS A N 1
ATOM 587 C CA . HIS A 1 73 ? -11.978 -12.631 -9.155 1.00 65.50 73 HIS A CA 1
ATOM 588 C C . HIS A 1 73 ? -12.223 -11.996 -7.774 1.00 65.50 73 HIS A C 1
ATOM 590 O O . HIS A 1 73 ? -11.960 -10.805 -7.570 1.00 65.50 73 HIS A O 1
ATOM 596 N N . PRO A 1 74 ? -12.666 -12.789 -6.777 1.00 59.12 74 PRO A N 1
ATOM 597 C CA . PRO A 1 74 ? -12.877 -12.301 -5.419 1.00 59.12 74 PRO A CA 1
ATOM 598 C C . PRO A 1 74 ? -11.600 -11.647 -4.871 1.00 59.12 74 PRO A C 1
ATOM 600 O O . PRO A 1 74 ? -10.530 -12.253 -4.902 1.00 59.12 74 PRO A O 1
ATOM 603 N N . ALA A 1 75 ? -11.721 -10.424 -4.347 1.00 62.31 75 ALA A N 1
ATOM 604 C CA . ALA A 1 75 ? -10.624 -9.576 -3.850 1.00 62.31 75 ALA A CA 1
ATOM 605 C C . ALA A 1 75 ? -9.733 -8.889 -4.909 1.00 62.31 75 ALA A C 1
ATOM 607 O O . ALA A 1 75 ? -8.693 -8.320 -4.549 1.00 62.31 75 ALA A O 1
ATOM 608 N N . GLN A 1 76 ? -10.142 -8.871 -6.183 1.00 64.69 76 GLN A N 1
ATOM 609 C CA . GLN A 1 76 ? -9.589 -7.962 -7.186 1.00 64.69 76 GLN A CA 1
ATOM 610 C C . GLN A 1 76 ? -10.509 -6.753 -7.386 1.00 64.69 76 GLN A C 1
ATOM 612 O O . GLN A 1 76 ? -11.720 -6.857 -7.565 1.00 64.69 76 GLN A O 1
ATOM 617 N N . PHE A 1 77 ? -9.901 -5.577 -7.320 1.00 71.00 77 PHE A N 1
ATOM 618 C CA . PHE A 1 77 ? -10.563 -4.287 -7.386 1.00 71.00 77 PHE A CA 1
ATOM 619 C C . PHE A 1 77 ? -10.048 -3.537 -8.604 1.00 71.00 77 PHE A C 1
ATOM 621 O O . PHE A 1 77 ? -8.841 -3.314 -8.724 1.00 71.00 77 PHE A O 1
ATOM 628 N N . TYR A 1 78 ? -10.944 -3.127 -9.496 1.00 68.19 78 TYR A N 1
ATOM 629 C CA . TYR A 1 78 ? -10.580 -2.232 -10.587 1.00 68.19 78 TYR A CA 1
ATOM 630 C C . TYR A 1 78 ? -10.784 -0.789 -10.172 1.00 68.19 78 TYR A C 1
ATOM 632 O O . TYR A 1 78 ? -11.864 -0.404 -9.741 1.00 68.19 78 TYR A O 1
ATOM 640 N N . PHE A 1 79 ? -9.753 0.022 -10.345 1.00 68.25 79 PHE A N 1
ATOM 641 C CA . PHE A 1 79 ? -9.856 1.464 -10.276 1.00 68.25 79 PHE A CA 1
ATOM 642 C C . PHE A 1 79 ? -9.916 2.008 -11.692 1.00 68.25 79 PHE A C 1
ATOM 644 O O . PHE A 1 79 ? -8.952 1.854 -12.440 1.00 68.25 79 PHE A O 1
ATOM 651 N N . ALA A 1 80 ? -11.028 2.642 -12.046 1.00 62.84 80 ALA A N 1
ATOM 652 C CA . ALA A 1 80 ? -11.099 3.466 -13.243 1.00 62.84 80 ALA A CA 1
ATOM 653 C C . ALA A 1 80 ? -10.739 4.907 -12.866 1.00 62.84 80 ALA A C 1
ATOM 655 O O . ALA A 1 80 ? -11.362 5.498 -11.976 1.00 62.84 80 ALA A O 1
ATOM 656 N N . ASP A 1 81 ? -9.716 5.455 -13.516 1.00 62.16 81 ASP A N 1
ATOM 657 C CA . ASP A 1 81 ? -9.489 6.899 -13.519 1.00 62.16 81 ASP A CA 1
ATOM 658 C C . ASP A 1 81 ? -10.480 7.604 -14.462 1.00 62.16 81 ASP A C 1
ATOM 660 O O . ASP A 1 81 ? -11.123 6.956 -15.287 1.00 62.16 81 ASP A O 1
ATOM 664 N N . GLN A 1 82 ? -10.587 8.933 -14.378 1.00 56.16 82 GLN A N 1
ATOM 665 C CA . GLN A 1 82 ? -11.403 9.731 -15.305 1.00 56.16 82 GLN A CA 1
ATOM 666 C C . GLN A 1 82 ? -11.011 9.517 -16.779 1.00 56.16 82 GLN A C 1
ATOM 668 O O . GLN A 1 82 ? -11.867 9.647 -17.650 1.00 56.16 82 GLN A O 1
ATOM 673 N N . ASP A 1 83 ? -9.761 9.115 -17.032 1.00 60.56 83 ASP A N 1
ATOM 674 C CA . ASP A 1 83 ? -9.204 8.817 -18.357 1.00 60.56 83 ASP A CA 1
ATOM 675 C C . ASP A 1 83 ? -9.277 7.319 -18.742 1.00 60.56 83 ASP A C 1
ATOM 677 O O . ASP A 1 83 ? -8.534 6.860 -19.607 1.00 60.56 83 ASP A O 1
ATOM 681 N N . ASP A 1 84 ? -10.129 6.529 -18.077 1.00 58.22 8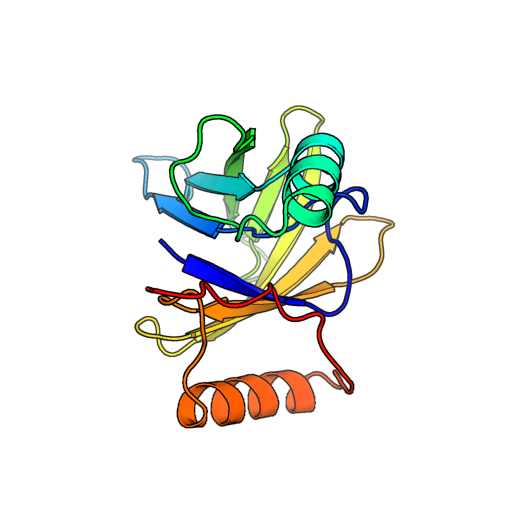4 ASP A N 1
ATOM 682 C CA . ASP A 1 84 ? -10.403 5.108 -18.376 1.00 58.22 84 ASP A CA 1
ATOM 683 C C . ASP A 1 84 ? -9.193 4.154 -18.228 1.00 58.22 84 ASP A C 1
ATOM 685 O O . ASP A 1 84 ? -9.223 2.987 -18.626 1.00 58.22 84 ASP A O 1
ATOM 689 N N . GLN A 1 85 ? -8.112 4.614 -17.586 1.00 65.12 85 GLN A N 1
ATOM 690 C CA . GLN A 1 85 ? -7.035 3.727 -17.150 1.00 65.12 85 GLN A CA 1
ATOM 691 C C . GLN A 1 85 ? -7.542 2.821 -16.030 1.00 65.12 85 GLN A C 1
ATOM 693 O O . GLN A 1 85 ? -7.922 3.295 -14.957 1.00 65.12 85 GLN A O 1
ATOM 698 N N . ARG A 1 86 ? -7.517 1.508 -16.283 1.00 69.88 86 ARG A N 1
ATOM 699 C CA . ARG A 1 86 ? -7.890 0.480 -15.309 1.00 69.88 86 ARG A CA 1
ATOM 700 C C . ARG A 1 86 ? -6.659 0.017 -14.547 1.00 69.88 86 ARG A C 1
ATOM 702 O O . ARG A 1 86 ? -5.757 -0.599 -15.117 1.00 69.88 86 ARG A O 1
ATOM 709 N N . VAL A 1 87 ? -6.640 0.294 -13.249 1.00 74.94 87 VAL A N 1
ATOM 710 C CA . VAL A 1 87 ? -5.659 -0.274 -12.322 1.00 74.94 87 VAL A CA 1
ATOM 711 C C . VAL A 1 87 ? -6.326 -1.423 -11.593 1.00 74.94 87 VAL A C 1
ATOM 713 O O . VAL A 1 87 ? -7.289 -1.211 -10.863 1.00 74.94 87 VAL A O 1
ATOM 716 N N . ALA A 1 88 ? -5.825 -2.636 -11.778 1.00 80.12 88 ALA A N 1
ATOM 717 C CA . ALA A 1 88 ? -6.232 -3.761 -10.957 1.00 80.12 88 ALA A CA 1
ATOM 718 C C . ALA A 1 88 ? -5.470 -3.707 -9.634 1.00 80.12 88 ALA A C 1
ATOM 720 O O . ALA A 1 88 ? -4.273 -3.424 -9.615 1.00 80.12 88 ALA A O 1
ATOM 721 N N . THR A 1 89 ? -6.136 -3.948 -8.513 1.00 80.12 89 THR A N 1
ATOM 722 C CA . THR A 1 89 ? -5.496 -3.980 -7.197 1.00 80.12 89 THR A CA 1
ATOM 723 C C . THR A 1 89 ? -6.086 -5.070 -6.330 1.00 80.12 89 THR A C 1
ATOM 725 O O . THR A 1 89 ? -7.289 -5.306 -6.347 1.00 80.12 89 THR A O 1
ATOM 728 N N . SER A 1 90 ? -5.233 -5.708 -5.541 1.00 85.06 90 SER A N 1
ATOM 729 C CA . SER A 1 90 ? -5.608 -6.794 -4.644 1.00 85.06 90 SER A CA 1
ATOM 730 C C . SER A 1 90 ? -4.950 -6.601 -3.286 1.00 85.06 90 SER A C 1
ATOM 732 O O . SER A 1 90 ? -3.789 -6.198 -3.198 1.00 85.06 90 SER A O 1
ATOM 734 N N . PHE A 1 91 ? -5.678 -6.909 -2.214 1.00 87.50 91 PHE A N 1
ATOM 735 C CA . PHE A 1 91 ? -5.080 -7.028 -0.886 1.00 87.50 91 PHE A CA 1
ATOM 736 C C . PHE A 1 91 ? -4.451 -8.412 -0.751 1.00 87.50 91 PHE A C 1
ATOM 738 O O . PHE A 1 91 ? -5.139 -9.423 -0.854 1.00 87.50 91 PHE A O 1
ATOM 745 N N . LEU A 1 92 ? -3.145 -8.454 -0.503 1.00 90.94 92 LEU A N 1
ATOM 746 C CA . LEU A 1 92 ? -2.408 -9.703 -0.301 1.00 90.94 92 LEU A CA 1
ATOM 747 C C . LEU A 1 92 ? -2.380 -10.128 1.172 1.00 90.94 92 LEU A C 1
ATOM 749 O O . LEU A 1 92 ? -2.236 -11.308 1.481 1.00 90.94 92 LEU A O 1
ATOM 753 N N . GLY A 1 93 ? -2.504 -9.164 2.086 1.00 92.62 93 GLY A N 1
ATOM 754 C CA . GLY A 1 93 ? -2.553 -9.405 3.524 1.00 92.62 93 GLY A CA 1
ATOM 755 C C . GLY A 1 93 ? -2.833 -8.121 4.295 1.00 92.62 93 GLY A C 1
ATOM 756 O O . GLY A 1 93 ? -2.471 -7.034 3.852 1.00 92.62 93 GLY A O 1
ATOM 757 N N . THR A 1 94 ? -3.515 -8.225 5.430 1.00 94.00 94 THR A N 1
ATOM 758 C CA . THR A 1 94 ? -3.787 -7.092 6.320 1.00 94.00 94 THR A CA 1
ATOM 759 C C . THR A 1 94 ? -4.238 -7.599 7.683 1.00 94.00 94 THR A C 1
ATOM 761 O O . THR A 1 94 ? -4.871 -8.649 7.781 1.00 94.00 94 THR A O 1
ATOM 764 N N . ASP A 1 95 ? -3.968 -6.823 8.727 1.00 93.88 95 ASP A N 1
ATOM 765 C CA . ASP A 1 95 ? -4.585 -6.992 10.046 1.00 93.88 95 ASP A CA 1
ATOM 766 C C . ASP A 1 95 ? -5.801 -6.061 10.249 1.00 93.88 95 ASP A C 1
ATOM 768 O O . ASP A 1 95 ? -6.348 -5.965 11.350 1.00 93.88 95 ASP A O 1
ATOM 772 N N . TYR A 1 96 ? -6.191 -5.321 9.200 1.00 90.19 96 TYR A N 1
ATOM 773 C CA . TYR A 1 96 ? -7.225 -4.277 9.137 1.00 90.19 96 TYR A CA 1
ATOM 774 C C . TYR A 1 96 ? -6.997 -3.048 10.038 1.00 90.19 96 TYR A C 1
ATOM 776 O O . TYR A 1 96 ? -7.634 -1.996 9.853 1.00 90.19 96 TYR A O 1
ATOM 784 N N . LYS A 1 97 ? -6.078 -3.148 11.000 1.00 94.19 97 LYS A N 1
ATOM 785 C CA . LYS A 1 97 ? -5.908 -2.214 12.113 1.00 94.19 97 LYS A CA 1
ATOM 786 C C . LYS A 1 97 ? -4.623 -1.419 12.045 1.00 94.19 97 LYS A C 1
ATOM 788 O O . LYS A 1 97 ? -4.660 -0.266 12.444 1.00 94.19 97 LYS A O 1
ATOM 793 N N . ASN A 1 98 ? -3.529 -1.983 11.557 1.00 94.44 98 ASN A N 1
ATOM 794 C CA . ASN A 1 98 ? -2.217 -1.349 11.575 1.00 94.44 98 ASN A CA 1
ATOM 795 C C . ASN A 1 98 ? -1.545 -1.382 10.208 1.00 94.44 98 ASN A C 1
ATOM 797 O O . ASN A 1 98 ? -0.964 -0.368 9.827 1.00 94.44 98 ASN A O 1
ATOM 801 N N . TRP A 1 99 ? -1.657 -2.480 9.459 1.00 94.50 99 TRP A N 1
ATOM 802 C CA . TRP A 1 99 ? -0.932 -2.662 8.205 1.00 94.50 99 TRP A CA 1
ATOM 803 C C . TRP A 1 99 ? -1.754 -3.354 7.117 1.00 94.50 99 TRP A C 1
ATOM 805 O O . TRP A 1 99 ? -2.732 -4.060 7.374 1.00 94.50 99 TRP A O 1
ATOM 815 N N . ASN A 1 100 ? -1.349 -3.143 5.870 1.00 94.25 100 ASN A N 1
ATOM 816 C CA . ASN A 1 100 ? -1.775 -3.951 4.737 1.00 94.25 100 ASN A CA 1
ATOM 817 C C . ASN A 1 100 ? -0.659 -4.078 3.701 1.00 94.25 100 ASN A C 1
ATOM 819 O O . ASN A 1 100 ? 0.244 -3.248 3.642 1.00 94.25 100 ASN A O 1
ATOM 823 N N . VAL A 1 101 ? -0.742 -5.119 2.885 1.00 92.94 101 VAL A N 1
ATOM 824 C CA . VAL A 1 101 ? 0.063 -5.314 1.686 1.00 92.94 101 VAL A CA 1
ATOM 825 C C . VAL A 1 101 ? -0.889 -5.351 0.505 1.00 92.94 101 VAL A C 1
ATOM 827 O O . VAL A 1 101 ? -1.846 -6.129 0.484 1.00 92.94 101 VAL A O 1
ATOM 830 N N . VAL A 1 102 ? -0.617 -4.495 -0.470 1.00 90.44 102 VAL A N 1
ATOM 831 C CA . VAL A 1 102 ? -1.397 -4.365 -1.696 1.00 90.44 102 VAL A CA 1
ATOM 832 C C . VAL A 1 102 ? -0.537 -4.720 -2.897 1.00 90.44 102 VAL A C 1
ATOM 834 O O . VAL A 1 102 ? 0.645 -4.385 -2.953 1.00 90.44 102 VAL A O 1
ATOM 837 N N . TYR A 1 103 ? -1.153 -5.386 -3.860 1.00 89.75 103 TYR A N 1
ATOM 838 C CA . TYR A 1 103 ? -0.645 -5.568 -5.209 1.00 89.75 103 TYR A CA 1
ATOM 839 C C . TYR A 1 103 ? -1.429 -4.659 -6.138 1.00 89.75 103 TYR A C 1
ATOM 841 O O . TYR A 1 103 ? -2.649 -4.601 -6.027 1.00 89.75 103 TYR A O 1
ATOM 849 N N . GLY A 1 104 ? -0.752 -3.975 -7.049 1.00 86.88 1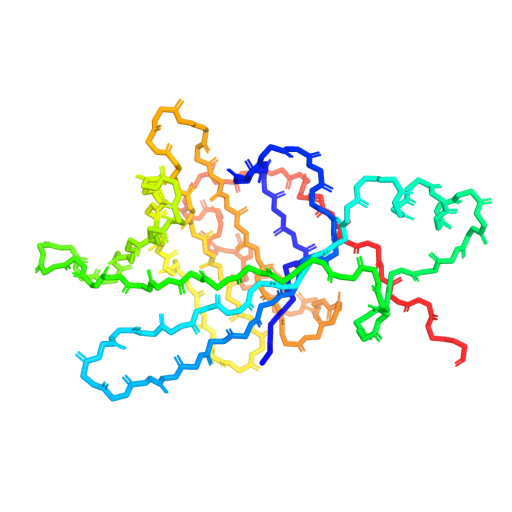04 GLY A N 1
ATOM 850 C CA . GLY A 1 104 ? -1.370 -3.162 -8.079 1.00 86.88 104 GLY A CA 1
ATOM 851 C C . GLY A 1 104 ? -0.760 -3.450 -9.444 1.00 86.88 104 GLY A C 1
ATOM 852 O O . GLY A 1 104 ? 0.445 -3.665 -9.569 1.00 86.88 104 GLY A O 1
ATOM 853 N N . TYR A 1 105 ? -1.590 -3.414 -10.477 1.00 84.62 105 TYR A N 1
ATOM 854 C CA . TYR A 1 105 ? -1.177 -3.595 -11.859 1.00 84.62 105 TYR A CA 1
ATOM 855 C C . TYR A 1 105 ? -1.959 -2.649 -12.766 1.00 84.62 105 TYR A C 1
ATOM 857 O O . TYR A 1 105 ? -3.189 -2.679 -12.798 1.00 84.62 105 TYR A O 1
ATOM 865 N N . ILE A 1 106 ? -1.239 -1.808 -13.508 1.00 79.00 106 ILE A N 1
ATOM 866 C CA . ILE A 1 106 ? -1.811 -1.061 -14.631 1.00 79.00 106 ILE A CA 1
ATOM 867 C C . ILE A 1 106 ? -1.640 -1.916 -15.877 1.00 79.00 106 ILE A C 1
ATOM 869 O O . ILE A 1 106 ? -0.550 -2.435 -16.114 1.00 79.00 106 ILE A O 1
ATOM 873 N N . PHE A 1 107 ? -2.694 -2.055 -16.680 1.00 72.88 107 PHE A N 1
ATOM 874 C CA . PHE A 1 107 ? -2.618 -2.813 -17.926 1.00 72.88 107 PHE A CA 1
ATOM 875 C C . PHE A 1 107 ? -1.515 -2.254 -18.843 1.00 72.88 107 PHE A C 1
ATOM 877 O O . PHE A 1 107 ? -1.528 -1.073 -19.184 1.00 72.88 107 PHE A O 1
ATOM 884 N N . GLY A 1 108 ? -0.535 -3.090 -19.202 1.00 73.06 108 GLY A N 1
ATOM 885 C CA . GLY A 1 108 ? 0.652 -2.675 -19.968 1.00 73.06 108 GLY A CA 1
ATOM 886 C C . GLY A 1 108 ? 1.775 -2.018 -19.147 1.00 73.06 108 GLY A C 1
ATOM 887 O O . GLY A 1 108 ? 2.786 -1.619 -19.719 1.00 73.06 108 GLY A O 1
ATOM 888 N N . GLY A 1 109 ? 1.620 -1.911 -17.824 1.00 76.94 109 GLY A N 1
ATOM 889 C CA . GLY A 1 109 ? 2.623 -1.397 -16.889 1.00 76.94 109 GLY A CA 1
ATOM 890 C C . GLY A 1 109 ? 3.403 -2.492 -16.153 1.00 76.94 109 GLY A C 1
ATOM 891 O O . GLY A 1 109 ? 3.268 -3.685 -16.426 1.00 76.94 109 GLY A O 1
ATOM 892 N N . VAL A 1 110 ? 4.226 -2.071 -15.189 1.00 82.00 110 VAL A N 1
ATOM 893 C CA . VAL A 1 110 ? 4.963 -2.969 -14.285 1.00 82.00 110 VAL A CA 1
ATOM 894 C C . VAL A 1 110 ? 4.109 -3.231 -13.038 1.00 82.00 110 VAL A C 1
ATOM 896 O O . VAL A 1 110 ? 3.547 -2.278 -12.490 1.00 82.00 110 VAL A O 1
ATOM 899 N N . PRO A 1 111 ? 3.994 -4.484 -12.561 1.00 86.44 111 PRO A N 1
ATOM 900 C CA . PRO A 1 111 ? 3.341 -4.761 -11.289 1.00 86.44 111 PRO A CA 1
ATOM 901 C C . PRO A 1 111 ? 4.046 -4.039 -10.139 1.00 86.44 111 PRO A C 1
ATOM 903 O O . PRO A 1 111 ? 5.275 -4.016 -10.052 1.00 86.44 111 PRO A O 1
ATOM 906 N N . ALA A 1 112 ? 3.264 -3.489 -9.219 1.00 87.75 112 ALA A N 1
ATOM 907 C CA . ALA A 1 112 ? 3.777 -2.840 -8.028 1.00 87.75 112 ALA A CA 1
ATOM 908 C C . ALA A 1 112 ? 3.186 -3.473 -6.775 1.00 87.75 112 ALA A C 1
ATOM 910 O O . ALA A 1 112 ? 1.998 -3.778 -6.703 1.00 87.75 112 ALA A O 1
ATOM 911 N N . TYR A 1 113 ? 4.020 -3.594 -5.755 1.00 90.75 113 TYR A N 1
ATOM 912 C CA . TYR A 1 113 ? 3.606 -3.970 -4.416 1.00 90.75 113 TYR A CA 1
ATOM 913 C C . TYR A 1 113 ? 3.755 -2.755 -3.517 1.00 90.75 113 TYR A C 1
ATOM 915 O O . TYR A 1 113 ? 4.682 -1.960 -3.693 1.00 90.75 113 TYR A O 1
ATOM 923 N N . GLY A 1 114 ? 2.847 -2.607 -2.560 1.00 89.75 114 GLY A N 1
ATOM 924 C CA . GLY A 1 114 ? 2.867 -1.531 -1.582 1.00 89.75 114 GLY A CA 1
ATOM 925 C C . GLY A 1 114 ? 2.564 -2.042 -0.183 1.00 89.75 114 GLY A C 1
ATOM 926 O O . GLY A 1 114 ? 1.750 -2.947 -0.015 1.00 89.75 114 GLY A O 1
ATOM 927 N N . VAL A 1 115 ? 3.190 -1.432 0.821 1.00 91.31 115 VAL A N 1
ATOM 928 C CA . VAL A 1 115 ? 2.835 -1.630 2.229 1.00 91.31 115 VAL A CA 1
ATOM 929 C C . VAL A 1 115 ? 2.129 -0.379 2.727 1.00 91.31 115 VAL A C 1
ATOM 931 O O . VAL A 1 115 ? 2.672 0.731 2.679 1.00 91.31 115 VAL A O 1
ATOM 934 N N . GLY A 1 116 ? 0.898 -0.565 3.187 1.00 91.38 116 GLY A N 1
ATOM 935 C CA . GLY A 1 116 ? 0.102 0.436 3.871 1.00 91.38 116 GLY A CA 1
ATOM 936 C C . GLY A 1 116 ? 0.277 0.352 5.384 1.00 91.38 116 GLY A C 1
ATOM 937 O O . GLY A 1 116 ? 0.357 -0.737 5.945 1.00 91.38 116 GLY A O 1
ATOM 938 N N . SER A 1 117 ? 0.271 1.498 6.057 1.00 92.19 117 SER A N 1
ATOM 939 C CA . SER A 1 117 ? 0.272 1.612 7.518 1.00 92.19 117 SER A CA 1
ATOM 940 C C . SER A 1 117 ? -0.800 2.596 7.988 1.00 92.19 117 SER A C 1
ATOM 942 O O . SER A 1 117 ? -1.132 3.541 7.273 1.00 92.19 117 SER A O 1
ATOM 944 N N . ARG A 1 118 ? -1.356 2.430 9.192 1.00 88.75 118 ARG A N 1
ATOM 945 C CA . ARG A 1 118 ? -2.201 3.473 9.815 1.00 88.75 118 ARG A CA 1
ATOM 946 C C . ARG A 1 118 ? -1.409 4.677 10.308 1.00 88.75 118 ARG A C 1
ATOM 948 O O . ARG A 1 118 ? -1.997 5.728 10.552 1.00 88.75 118 ARG A O 1
ATOM 955 N N . THR A 1 119 ? -0.096 4.539 10.431 1.00 86.75 119 THR A N 1
ATOM 956 C CA . THR A 1 119 ? 0.834 5.583 10.861 1.00 86.75 119 THR A CA 1
ATOM 957 C C . THR A 1 119 ? 1.860 5.869 9.761 1.00 86.75 119 THR A C 1
ATOM 959 O O . THR A 1 119 ? 2.177 4.977 8.977 1.00 86.75 119 THR A O 1
ATOM 962 N N . PRO A 1 120 ? 2.447 7.079 9.699 1.00 81.50 120 PRO A N 1
ATOM 963 C CA . PRO A 1 120 ? 3.487 7.394 8.712 1.00 81.50 120 PRO A CA 1
ATOM 964 C C . PRO A 1 120 ? 4.748 6.524 8.820 1.00 81.50 120 PRO A C 1
ATOM 966 O O . PRO A 1 120 ? 5.536 6.467 7.883 1.00 81.50 120 PRO A O 1
ATOM 969 N N . VAL A 1 121 ? 4.949 5.879 9.971 1.00 83.31 121 VAL A N 1
ATOM 970 C CA . VAL A 1 121 ? 6.047 4.947 10.240 1.00 83.31 121 VAL A CA 1
ATOM 971 C C . VAL A 1 121 ? 5.439 3.638 10.711 1.00 83.31 121 VAL A C 1
ATOM 973 O O . VAL A 1 121 ? 4.636 3.647 11.645 1.00 83.31 121 VAL A O 1
ATOM 976 N N . LEU A 1 122 ? 5.785 2.537 10.052 1.00 84.75 122 LEU A N 1
ATOM 977 C CA . LEU A 1 122 ? 5.321 1.207 10.426 1.00 84.75 122 LEU A CA 1
ATOM 978 C C . LEU A 1 122 ? 6.190 0.655 11.562 1.00 84.75 122 LEU A C 1
ATOM 980 O O . LEU A 1 122 ? 7.416 0.697 11.479 1.00 84.75 122 LEU A O 1
ATOM 984 N N . ASP A 1 123 ? 5.547 0.159 12.616 1.00 87.69 123 ASP A N 1
ATOM 985 C CA . ASP A 1 123 ? 6.231 -0.500 13.732 1.00 87.69 123 ASP A CA 1
ATOM 986 C C . ASP A 1 123 ? 6.955 -1.771 13.247 1.00 87.69 123 ASP A C 1
ATOM 988 O O . ASP A 1 123 ? 6.462 -2.476 12.363 1.00 87.69 123 ASP A O 1
ATOM 992 N N . LEU A 1 124 ? 8.111 -2.081 13.839 1.00 88.06 124 LEU A N 1
ATOM 993 C CA . LEU A 1 124 ? 8.996 -3.171 13.416 1.00 88.06 124 LEU A CA 1
ATOM 994 C C . LEU A 1 124 ? 8.285 -4.526 13.395 1.00 88.06 124 LEU A C 1
ATOM 996 O O . LEU A 1 124 ? 8.468 -5.295 12.454 1.00 88.06 124 LEU A O 1
ATOM 1000 N N . LYS A 1 125 ? 7.427 -4.797 14.385 1.00 89.38 125 LYS A N 1
ATOM 1001 C CA . LYS A 1 125 ? 6.658 -6.051 14.439 1.00 89.38 125 LYS A CA 1
ATOM 1002 C C . LYS A 1 125 ? 5.716 -6.219 13.239 1.00 89.38 125 LYS A C 1
ATOM 1004 O O . LYS A 1 125 ? 5.632 -7.298 12.669 1.00 89.38 125 LYS A O 1
ATOM 1009 N N . TYR A 1 126 ? 5.057 -5.142 12.806 1.00 93.19 126 TYR A N 1
ATOM 1010 C CA . TYR A 1 126 ? 4.137 -5.182 11.666 1.00 93.19 126 TYR A CA 1
ATOM 1011 C C . TYR A 1 126 ? 4.893 -5.182 10.336 1.00 93.19 126 TYR A C 1
ATOM 1013 O O . TYR A 1 126 ? 4.418 -5.735 9.347 1.00 93.19 126 TYR A O 1
ATOM 1021 N N . LEU A 1 127 ? 6.085 -4.580 10.308 1.00 88.12 127 LEU A N 1
ATOM 1022 C CA . LEU A 1 127 ? 6.978 -4.660 9.158 1.00 88.12 127 LEU A CA 1
ATOM 1023 C C . LEU A 1 127 ? 7.417 -6.107 8.898 1.00 88.12 127 LEU A C 1
ATOM 1025 O O . LEU A 1 127 ? 7.485 -6.522 7.743 1.00 88.12 127 LEU A O 1
ATOM 1029 N N . GLU A 1 128 ? 7.693 -6.886 9.944 1.00 90.69 128 GLU A N 1
ATOM 1030 C CA . GLU A 1 128 ? 8.023 -8.303 9.794 1.00 90.69 128 GLU A CA 1
ATOM 1031 C C . GLU A 1 128 ? 6.856 -9.107 9.202 1.00 90.69 128 GLU A C 1
ATOM 1033 O O . GLU A 1 128 ? 7.056 -9.835 8.229 1.00 90.69 128 GLU A O 1
ATOM 1038 N N . GLU A 1 129 ? 5.638 -8.912 9.713 1.00 94.00 129 GLU A N 1
ATOM 1039 C CA . GLU A 1 129 ? 4.419 -9.544 9.185 1.00 94.00 129 GLU A CA 1
ATOM 1040 C C . GLU A 1 129 ? 4.183 -9.187 7.705 1.00 94.00 129 GLU A C 1
ATOM 1042 O O . GLU A 1 129 ? 3.988 -10.071 6.866 1.00 94.00 129 GLU A O 1
ATOM 1047 N N . ALA A 1 130 ? 4.288 -7.903 7.346 1.00 92.31 130 ALA A N 1
ATOM 1048 C CA . ALA A 1 130 ? 4.159 -7.451 5.961 1.00 92.31 130 ALA A CA 1
ATOM 1049 C C . ALA A 1 130 ? 5.241 -8.062 5.051 1.00 92.31 130 ALA A C 1
ATOM 1051 O O . ALA A 1 130 ? 4.952 -8.508 3.938 1.00 92.31 130 ALA A O 1
ATOM 1052 N N . ASN A 1 131 ? 6.483 -8.154 5.535 1.00 91.06 131 ASN A N 1
ATOM 1053 C CA . ASN A 1 131 ? 7.585 -8.764 4.794 1.00 91.06 131 ASN A CA 1
ATOM 1054 C C . ASN A 1 131 ? 7.380 -10.264 4.554 1.00 91.06 131 ASN A C 1
ATOM 1056 O O . ASN A 1 131 ? 7.814 -10.773 3.523 1.00 91.06 131 ASN A O 1
ATOM 1060 N N . GLN A 1 132 ? 6.727 -10.987 5.467 1.00 93.75 132 GLN A N 1
ATOM 1061 C CA . GLN A 1 132 ? 6.384 -12.394 5.239 1.00 93.75 132 GLN A CA 1
ATOM 1062 C C . GLN A 1 132 ? 5.389 -12.547 4.081 1.00 93.75 132 GLN A C 1
ATOM 1064 O O . GLN A 1 132 ? 5.568 -13.426 3.236 1.00 93.75 132 GLN A O 1
ATOM 1069 N N . VAL A 1 133 ? 4.393 -11.657 3.984 1.00 94.56 133 VAL A N 1
ATOM 1070 C CA . VAL A 1 133 ? 3.456 -11.631 2.847 1.00 94.56 133 VAL A CA 1
ATOM 1071 C C . VAL A 1 133 ? 4.188 -11.322 1.543 1.00 94.56 133 VAL A C 1
ATOM 1073 O O . VAL A 1 133 ? 3.985 -12.020 0.553 1.00 94.56 133 VAL A O 1
ATOM 1076 N N . LEU A 1 134 ? 5.075 -10.325 1.534 1.00 92.38 134 LEU A N 1
ATOM 1077 C CA . LEU A 1 134 ? 5.859 -9.968 0.347 1.00 92.38 134 LEU A CA 1
ATOM 1078 C C . LEU A 1 134 ? 6.761 -11.119 -0.121 1.00 92.38 134 LEU A C 1
ATOM 1080 O O . LEU A 1 134 ? 6.745 -11.462 -1.301 1.00 92.38 134 LEU A O 1
ATOM 1084 N N . LYS A 1 135 ? 7.465 -11.783 0.804 1.00 92.88 135 LYS A N 1
ATOM 1085 C CA . LYS A 1 135 ? 8.303 -12.956 0.500 1.00 92.88 135 LYS A CA 1
ATOM 1086 C C . LYS A 1 135 ? 7.507 -14.109 -0.104 1.00 92.88 135 LYS A C 1
ATOM 1088 O O . LYS A 1 135 ? 8.005 -14.771 -1.002 1.00 92.88 135 LYS A O 1
ATOM 1093 N N . LYS A 1 136 ? 6.277 -14.344 0.366 1.00 94.50 136 LYS A N 1
ATOM 1094 C CA . LYS A 1 136 ? 5.382 -15.371 -0.196 1.00 94.50 136 LYS A CA 1
ATOM 1095 C C . LYS A 1 136 ? 4.979 -15.075 -1.650 1.00 94.50 136 LYS A C 1
ATOM 1097 O O . LYS A 1 136 ? 4.548 -15.983 -2.348 1.00 94.50 136 LYS A O 1
ATOM 1102 N N . ASN A 1 137 ? 5.103 -13.822 -2.084 1.00 90.81 137 ASN A N 1
ATOM 1103 C CA . ASN A 1 137 ? 4.808 -13.367 -3.442 1.00 90.81 137 ASN A CA 1
ATOM 1104 C C . ASN A 1 137 ? 6.090 -13.085 -4.252 1.00 90.81 137 ASN A C 1
ATOM 1106 O O . ASN A 1 137 ? 6.044 -12.302 -5.196 1.00 90.81 137 ASN A O 1
ATOM 1110 N N . ASP A 1 138 ? 7.229 -13.664 -3.852 1.00 91.44 138 ASP A N 1
ATOM 1111 C CA . ASP A 1 138 ? 8.538 -13.515 -4.508 1.00 91.44 138 ASP A CA 1
ATOM 1112 C C . ASP A 1 138 ? 9.026 -12.059 -4.641 1.00 91.44 138 ASP A C 1
ATOM 1114 O O . ASP A 1 138 ? 9.815 -11.709 -5.522 1.00 91.44 138 ASP A O 1
ATOM 1118 N N . VAL A 1 139 ? 8.582 -11.185 -3.732 1.00 88.06 139 VAL A N 1
ATOM 1119 C CA . VAL A 1 139 ? 9.020 -9.790 -3.671 1.00 88.06 139 VAL A CA 1
ATOM 1120 C C . VAL A 1 139 ? 10.196 -9.662 -2.707 1.00 88.06 139 VAL A C 1
ATOM 1122 O O . VAL A 1 139 ? 10.039 -9.764 -1.488 1.00 88.06 139 VAL A O 1
ATOM 1125 N N . TYR A 1 140 ? 11.379 -9.385 -3.259 1.00 78.69 140 TYR A N 1
ATOM 1126 C CA . TYR A 1 140 ? 12.630 -9.221 -2.514 1.00 78.69 140 TYR A CA 1
ATOM 1127 C C . TYR A 1 140 ? 13.240 -7.831 -2.760 1.00 78.69 140 TYR A C 1
ATOM 1129 O O . TYR A 1 140 ? 13.286 -7.371 -3.898 1.00 78.69 140 TYR A O 1
ATOM 1137 N N . GLY A 1 141 ? 13.756 -7.168 -1.716 1.00 65.00 141 GLY A N 1
ATOM 1138 C CA . GLY A 1 141 ? 14.590 -5.963 -1.861 1.00 65.00 141 GLY A CA 1
ATOM 1139 C C . GLY A 1 141 ? 14.235 -4.781 -0.953 1.00 65.00 141 GLY A C 1
ATOM 1140 O O . GLY A 1 141 ? 13.350 -4.852 -0.101 1.00 65.00 141 GLY A O 1
ATOM 1141 N N . THR A 1 142 ? 14.969 -3.677 -1.134 1.00 55.94 142 THR A N 1
ATOM 1142 C CA . THR A 1 142 ? 14.753 -2.392 -0.451 1.00 55.94 142 THR A CA 1
ATOM 1143 C C . THR 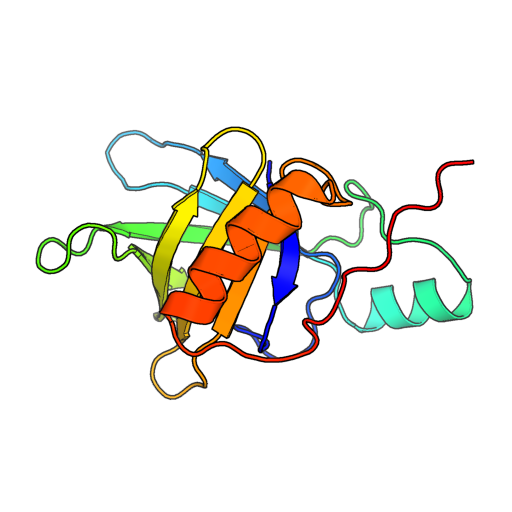A 1 142 ? 13.571 -1.659 -1.060 1.00 55.94 142 THR A C 1
ATOM 1145 O O . THR A 1 142 ? 13.663 -1.108 -2.155 1.00 55.94 142 THR A O 1
ATOM 1148 N N . MET A 1 143 ? 12.463 -1.625 -0.330 1.00 59.19 143 MET A N 1
ATOM 1149 C CA . MET A 1 143 ? 11.331 -0.779 -0.680 1.00 59.19 143 MET A CA 1
ATOM 1150 C C . MET A 1 143 ? 11.670 0.696 -0.449 1.00 59.19 143 MET A C 1
ATOM 1152 O O . MET A 1 143 ? 12.364 1.050 0.507 1.00 59.19 143 MET A O 1
ATOM 1156 N N . GLN A 1 144 ? 11.169 1.572 -1.321 1.00 56.75 144 GLN A N 1
ATOM 1157 C CA . GLN A 1 144 ? 11.362 3.009 -1.157 1.00 56.75 144 GLN A CA 1
ATOM 1158 C C . GLN A 1 144 ? 10.550 3.485 0.054 1.00 56.75 144 GLN A C 1
ATOM 1160 O O . GLN A 1 144 ? 9.322 3.526 -0.001 1.00 56.75 144 GLN A O 1
ATOM 1165 N N . ASN A 1 145 ? 11.234 3.828 1.148 1.00 57.09 145 ASN A N 1
ATOM 1166 C CA . ASN A 1 145 ? 10.587 4.378 2.334 1.00 57.09 145 ASN A CA 1
ATOM 1167 C C . ASN A 1 145 ? 10.138 5.820 2.061 1.00 57.09 145 ASN A C 1
ATOM 1169 O O . ASN A 1 145 ? 10.934 6.653 1.617 1.00 57.09 145 ASN A O 1
ATOM 1173 N N . CYS A 1 146 ? 8.887 6.144 2.387 1.00 56.06 146 CYS A N 1
ATOM 1174 C CA . CYS A 1 146 ? 8.502 7.543 2.553 1.00 56.06 146 CYS A CA 1
ATOM 1175 C C . CYS A 1 146 ? 9.271 8.120 3.759 1.00 56.06 146 CYS A C 1
ATOM 1177 O O . CYS A 1 146 ? 9.289 7.482 4.815 1.00 56.06 146 CYS A O 1
ATOM 1179 N N . PRO A 1 147 ? 9.930 9.289 3.641 1.00 52.38 147 PRO A N 1
ATOM 1180 C CA . PRO A 1 147 ? 10.713 9.841 4.739 1.00 52.38 147 PRO A CA 1
ATOM 1181 C C . PRO A 1 147 ? 9.816 10.062 5.971 1.00 52.38 147 PRO A C 1
ATOM 1183 O O . PRO A 1 147 ? 8.744 10.664 5.840 1.00 52.38 147 PRO A O 1
ATOM 1186 N N . PRO A 1 148 ? 10.217 9.573 7.160 1.00 45.00 148 PRO A N 1
ATOM 1187 C CA . PRO A 1 148 ? 9.414 9.700 8.366 1.00 45.00 148 PRO A CA 1
ATOM 1188 C C . PRO A 1 148 ? 9.244 11.172 8.753 1.00 45.00 148 PRO A C 1
ATOM 1190 O O . PRO A 1 148 ? 10.132 12.005 8.563 1.00 45.00 148 PRO A O 1
ATOM 1193 N N . ARG A 1 149 ? 8.092 11.492 9.350 1.00 43.03 149 ARG A N 1
ATOM 1194 C CA . ARG A 1 149 ? 7.839 12.795 9.973 1.00 43.03 149 ARG A CA 1
ATOM 1195 C C . ARG A 1 149 ? 8.844 12.986 11.112 1.00 43.03 149 ARG A C 1
ATOM 1197 O O . ARG A 1 149 ? 8.741 12.299 12.122 1.00 43.03 149 ARG A O 1
ATOM 1204 N N . GLN A 1 150 ? 9.774 13.933 10.989 1.00 36.28 150 GLN A N 1
ATOM 1205 C CA . GLN A 1 150 ? 10.477 14.443 12.166 1.00 36.28 150 GLN A CA 1
ATOM 1206 C C . GLN A 1 150 ? 9.475 15.271 12.974 1.00 36.28 150 GLN A C 1
ATOM 1208 O O . GLN A 1 150 ? 9.144 16.403 12.622 1.00 36.28 150 GLN A O 1
ATOM 1213 N N . THR A 1 151 ? 8.906 14.669 14.011 1.00 35.78 151 THR A N 1
ATOM 1214 C CA . THR A 1 151 ? 8.175 15.403 15.042 1.00 35.78 151 THR A CA 1
ATOM 1215 C C . THR A 1 151 ? 9.204 16.114 15.915 1.00 35.78 151 THR A C 1
ATOM 1217 O O . THR A 1 151 ? 10.005 15.445 16.564 1.00 35.78 151 THR A O 1
ATOM 1220 N N . LYS A 1 152 ? 9.216 17.451 15.878 1.00 33.09 152 LYS A N 1
ATOM 1221 C CA . LYS A 1 152 ? 9.746 18.254 16.986 1.00 33.09 152 LYS A CA 1
ATOM 1222 C C . LYS A 1 152 ? 8.737 18.258 18.123 1.00 33.09 152 LYS A C 1
ATOM 1224 O O . LYS A 1 152 ? 7.526 18.259 17.797 1.00 33.09 152 LYS A O 1
#

Foldseek 3Di:
DKWFFFKDDDPDDPFWAGKDWDWDDDPPFAIKIKIWTAGNVVVVVCVVVVHADDPPDPRTDIFIWTWDQDPVDHQWTWTQGPVRFTKIKGWLDDPVAFKTKMWIDTVVDDIMITIMGPALDHDPVVVVVNVVSCVVVVHDDDTDGRDHDPDD

Radius of gyration: 15.46 Å; chains: 1; bounding box: 41×39×37 Å

Secondary structure (DSSP, 8-state):
-EEEEEESS-SSSS--EEEEEEEE--TTS--EEEEEEE-HHHHHHHHHTTPPP-TT-TTEEEEEEEEEE-SSSTTEEEEEPTT--EEEEEEEEE-SSSEEEEEEEETTS--EEEEEESSSS--HHHHHHHHHHHHHTT--S---PPPP----